Protein AF-A0A1A8C450-F1 (afdb_monomer)

Nearest PDB structures (foldseek):
  3pqj-assembly2_D  TM=3.934E-01  e=5.227E+00  Xylella fastidiosa
  6ecf-assembly1_A  TM=2.487E-01  e=9.078E+00  Streptomyces tsusimaensis

Organism: Nothobranchius kadleci (NCBI:txid1051664)

Solvent-accessible surface area (backbone atoms only — not comparable to full-atom values): 5664 Å² total; per-residue (Å²): 143,89,82,80,75,76,83,76,62,57,94,91,55,83,76,75,84,86,71,52,74,65,56,51,35,51,51,41,63,67,33,87,32,54,37,74,45,44,67,33,60,75,70,72,42,84,73,50,75,73,61,48,72,76,50,54,73,66,29,49,58,55,56,75,46,48,94,32,56,44,76,55,96,85,30,82,42,78,62,71,89,58,96,82,72,126

Secondary structure (DSSP, 8-state):
---SSGGGPPTTPPPPP---HHHHHHHHHHSTTHHHHHHHHHTT-PPPHHHHTT--HHHHHHHTTGGGEEEETTEEEE----TT--

pLDDT: mean 86.17, std 16.71, range [38.62, 97.75]

Sequence (86 aa):
LIQAAQDLVMPGQDSLPVFTLDELQQAQMLDPNISKILPFVIRGRRPSRRERAGLDFGAMTIIKQWDKLKIRNGTLYRVTWHPLSK

Mean predicted aligned error: 8.45 Å

Foldseek 3Di:
DPDDPPPPDDPPDDDDDDDDPVRQLVVLCPDPQSVLCLVCQVVVHQDDPVSCVPHDPSNVVVSVQNVQWHDDPNHIDRHDDDPPDD

Structure (mmCIF, N/CA/C/O backbone):
data_AF-A0A1A8C450-F1
#
_entry.id   AF-A0A1A8C450-F1
#
loop_
_atom_site.group_PDB
_atom_site.id
_atom_site.type_symbol
_atom_site.label_atom_id
_atom_site.label_alt_id
_atom_site.label_comp_id
_atom_site.label_asym_id
_atom_site.label_entity_id
_atom_site.label_seq_id
_atom_site.pdbx_PDB_ins_code
_atom_site.Cartn_x
_atom_site.Cartn_y
_atom_site.Cartn_z
_atom_site.occupancy
_atom_site.B_iso_or_equiv
_atom_site.auth_seq_id
_atom_site.auth_comp_id
_atom_site.auth_asym_id
_atom_site.auth_atom_id
_atom_site.pdbx_PDB_model_num
ATOM 1 N N . LEU A 1 1 ? -27.236 2.863 13.116 1.00 38.62 1 LEU A N 1
ATOM 2 C CA . LEU A 1 1 ? -26.870 2.310 14.441 1.00 38.62 1 LEU A CA 1
ATOM 3 C C . LEU A 1 1 ? -25.390 1.922 14.437 1.00 38.62 1 LEU A C 1
ATOM 5 O O . LEU A 1 1 ? -25.074 0.752 14.290 1.00 38.62 1 LEU A O 1
ATOM 9 N N . ILE A 1 2 ? -24.481 2.897 14.532 1.00 43.41 2 ILE A N 1
ATOM 10 C CA . ILE A 1 2 ? -23.045 2.667 14.779 1.00 43.41 2 ILE A CA 1
ATOM 11 C C . ILE A 1 2 ? -22.585 3.802 15.703 1.00 43.41 2 ILE A C 1
ATOM 13 O O . ILE A 1 2 ? -21.969 4.756 15.260 1.00 43.41 2 ILE A O 1
ATOM 17 N N . GLN A 1 3 ? -22.988 3.759 16.974 1.00 42.88 3 GLN A N 1
ATOM 18 C CA . GLN A 1 3 ? -22.587 4.758 17.977 1.00 42.88 3 GLN A CA 1
ATOM 19 C C . GLN A 1 3 ? -22.410 4.110 19.358 1.00 42.88 3 GLN A C 1
ATOM 21 O O . GLN A 1 3 ? -22.809 4.674 20.362 1.00 42.88 3 GLN A O 1
ATOM 26 N N . ALA A 1 4 ? -21.896 2.878 19.413 1.00 50.03 4 ALA A N 1
ATOM 27 C CA . ALA A 1 4 ? -21.787 2.133 20.674 1.00 50.03 4 ALA A CA 1
ATOM 28 C C . ALA A 1 4 ? -20.339 1.922 21.152 1.00 50.03 4 ALA A C 1
ATOM 30 O O . ALA A 1 4 ? -20.130 1.405 22.241 1.00 50.03 4 ALA A O 1
ATOM 31 N N . ALA A 1 5 ? -19.329 2.298 20.358 1.00 53.34 5 ALA A N 1
ATOM 32 C CA . ALA A 1 5 ? -17.922 2.060 20.704 1.00 53.34 5 ALA A CA 1
ATOM 33 C C . ALA A 1 5 ? -17.179 3.307 21.215 1.00 53.34 5 ALA A C 1
ATOM 35 O O . ALA A 1 5 ? -16.029 3.192 21.625 1.00 53.34 5 ALA A O 1
ATOM 36 N N . GLN A 1 6 ? -17.806 4.489 21.189 1.00 53.16 6 GLN A N 1
ATOM 37 C CA . GLN A 1 6 ? -17.164 5.727 21.648 1.00 53.16 6 GLN A CA 1
ATOM 38 C C . GLN A 1 6 ? -17.150 5.860 23.180 1.00 53.16 6 GLN A C 1
ATOM 40 O O . GLN A 1 6 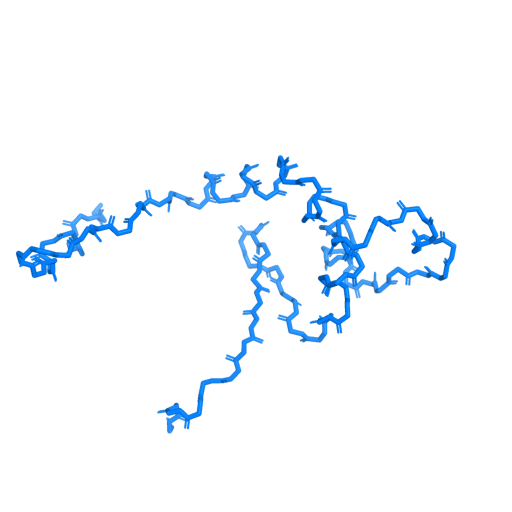? -16.295 6.557 23.714 1.00 53.16 6 GLN A O 1
ATOM 45 N N . ASP A 1 7 ? -18.014 5.127 23.887 1.00 53.56 7 ASP A N 1
ATOM 46 C CA . ASP A 1 7 ? -18.198 5.277 25.338 1.00 53.56 7 ASP A CA 1
ATOM 47 C C . ASP A 1 7 ? -17.278 4.378 26.189 1.00 53.56 7 ASP A C 1
ATOM 49 O O . ASP A 1 7 ? -17.395 4.347 27.411 1.00 53.56 7 ASP A O 1
ATOM 53 N N . LEU A 1 8 ? -16.344 3.643 25.571 1.00 57.94 8 LEU A N 1
ATOM 54 C CA . LEU A 1 8 ? -15.374 2.783 26.273 1.00 57.94 8 LEU A CA 1
ATOM 55 C C . LEU A 1 8 ? -13.974 3.408 26.380 1.00 57.94 8 LEU A C 1
ATOM 57 O O . LEU A 1 8 ? -12.992 2.703 26.611 1.00 57.94 8 LEU A O 1
ATOM 61 N N . VAL A 1 9 ? -13.856 4.721 26.184 1.00 58.50 9 VAL A N 1
ATOM 62 C CA . VAL A 1 9 ? -12.581 5.423 26.348 1.00 58.50 9 VAL A CA 1
ATOM 63 C C . VAL A 1 9 ? -12.371 5.700 27.835 1.00 58.50 9 VAL A C 1
ATOM 65 O O . VAL A 1 9 ? -13.163 6.395 28.470 1.00 58.50 9 VAL A O 1
ATOM 68 N N . MET A 1 10 ? -11.307 5.138 28.413 1.00 62.69 10 MET A N 1
ATOM 69 C CA . MET A 1 10 ? -10.918 5.462 29.784 1.00 62.69 10 MET A CA 1
ATOM 70 C C . MET A 1 10 ? -10.553 6.952 29.887 1.00 62.69 10 MET A C 1
ATOM 72 O O . MET A 1 10 ? -9.882 7.471 28.990 1.00 62.69 10 MET A O 1
ATOM 76 N N . PRO A 1 11 ? -10.946 7.654 30.967 1.00 61.81 11 PRO A N 1
ATOM 77 C CA . PRO A 1 11 ? -10.592 9.059 31.141 1.00 61.81 11 PRO A CA 1
ATOM 78 C C . PRO A 1 11 ? -9.064 9.218 31.115 1.00 61.81 11 PRO A C 1
ATOM 80 O O . PRO A 1 11 ? -8.359 8.601 31.911 1.00 61.81 11 PRO A O 1
ATOM 83 N N . GLY A 1 12 ? -8.560 10.021 30.172 1.00 66.50 12 GLY A N 1
ATOM 84 C CA . GLY A 1 12 ? -7.126 10.251 29.951 1.00 66.50 12 GLY A CA 1
ATOM 85 C C . GLY A 1 12 ? -6.524 9.563 28.719 1.00 66.50 12 GLY A C 1
ATOM 86 O O . GLY A 1 12 ? -5.340 9.755 28.455 1.00 66.50 12 GLY A O 1
ATOM 87 N N . GLN A 1 13 ? -7.302 8.792 27.952 1.00 62.91 13 GLN A N 1
ATOM 88 C CA . GLN A 1 13 ? -6.896 8.337 26.620 1.00 62.91 13 GLN A CA 1
ATOM 89 C C . GLN A 1 13 ? -7.539 9.212 25.545 1.00 62.91 13 GLN A C 1
ATOM 91 O O . GLN A 1 13 ? -8.761 9.305 25.468 1.00 62.91 13 GLN A O 1
ATOM 96 N N . ASP A 1 14 ? -6.721 9.821 24.688 1.00 67.44 14 ASP A N 1
ATOM 97 C CA . ASP A 1 14 ? -7.224 10.452 23.471 1.00 67.44 14 ASP A CA 1
ATOM 98 C C . ASP A 1 14 ? -7.860 9.369 22.591 1.00 67.44 14 ASP A C 1
ATOM 100 O O . ASP A 1 14 ? -7.226 8.364 22.248 1.00 67.44 14 ASP A O 1
ATOM 104 N N . SER A 1 15 ? -9.131 9.547 22.234 1.00 69.06 15 SER A N 1
ATOM 105 C CA . SER A 1 15 ? -9.790 8.654 21.288 1.00 69.06 15 SER A CA 1
ATOM 106 C C . SER A 1 15 ? -9.095 8.773 19.934 1.00 69.06 15 SER A C 1
ATOM 108 O O . SER A 1 15 ? -8.931 9.883 19.422 1.00 69.06 15 SER A O 1
ATOM 110 N N . LEU A 1 16 ? -8.729 7.645 19.322 1.00 70.56 16 LEU A N 1
ATOM 111 C CA . LEU A 1 16 ? -8.292 7.662 17.929 1.00 70.56 16 LEU A CA 1
ATOM 112 C C . LEU A 1 16 ? -9.408 8.263 17.058 1.00 70.56 16 LEU A C 1
ATOM 114 O O . LEU A 1 16 ? -10.584 7.969 17.299 1.00 70.56 16 LEU A O 1
ATOM 118 N N . PRO A 1 17 ? -9.068 9.077 16.045 1.00 73.19 17 PRO A N 1
ATOM 119 C CA . PRO A 1 17 ? -10.064 9.598 15.124 1.00 73.19 17 PRO A CA 1
ATOM 120 C C . PRO A 1 17 ? -10.831 8.439 14.481 1.00 73.19 17 PRO A C 1
ATOM 122 O O . PRO A 1 17 ? -10.245 7.489 13.953 1.00 73.19 17 PRO A O 1
ATOM 125 N N . VAL A 1 18 ? -12.160 8.513 14.556 1.00 81.62 18 VAL A N 1
ATOM 126 C CA . VAL A 1 18 ? -13.048 7.555 13.902 1.00 81.62 18 VAL A CA 1
ATOM 127 C C . VAL A 1 18 ? -13.169 7.974 12.446 1.00 81.62 18 VAL A C 1
ATOM 129 O O . VAL A 1 18 ? -13.853 8.944 12.141 1.00 81.62 18 VAL A O 1
ATOM 132 N N . PHE A 1 19 ? -12.496 7.246 11.561 1.00 84.75 19 PHE A N 1
ATOM 133 C CA . PHE A 1 19 ? -12.647 7.430 10.123 1.00 84.75 19 PHE A CA 1
ATOM 134 C C . PHE A 1 19 ? -13.744 6.520 9.580 1.00 84.75 19 PHE A C 1
ATOM 136 O O . PHE A 1 19 ? -13.791 5.320 9.870 1.00 84.75 19 PHE A O 1
ATOM 143 N N . THR A 1 20 ? -14.598 7.084 8.739 1.00 91.19 20 THR A N 1
ATOM 144 C CA . THR A 1 20 ? -15.468 6.319 7.852 1.00 91.19 20 THR A CA 1
ATOM 145 C C . THR A 1 20 ? -14.638 5.557 6.817 1.00 91.19 20 THR A C 1
ATOM 147 O O . THR A 1 20 ? -13.474 5.868 6.542 1.00 91.19 20 THR A O 1
ATOM 150 N N . LEU A 1 21 ? -15.241 4.531 6.213 1.00 91.38 21 LEU A N 1
ATOM 151 C CA . LEU A 1 21 ? -14.578 3.767 5.158 1.00 91.38 21 LEU A CA 1
ATOM 152 C C . LEU A 1 21 ? -14.196 4.663 3.965 1.00 91.38 2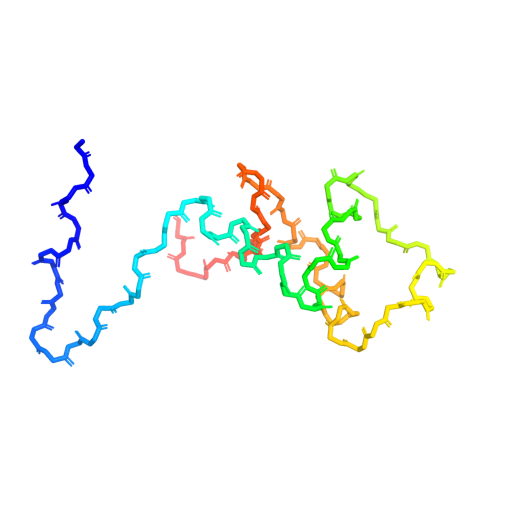1 LEU A C 1
ATOM 154 O O . LEU A 1 21 ? -13.115 4.491 3.404 1.00 91.38 21 LEU A O 1
ATOM 158 N N . ASP A 1 22 ? -15.051 5.619 3.603 1.00 94.19 22 ASP A N 1
ATOM 159 C CA . ASP A 1 22 ? -14.803 6.533 2.487 1.00 94.19 22 ASP A CA 1
ATOM 160 C C . ASP A 1 22 ? -13.661 7.504 2.795 1.00 94.19 22 ASP A C 1
ATOM 162 O O . ASP A 1 22 ? -12.797 7.710 1.946 1.00 94.19 22 ASP A O 1
ATOM 166 N N . GLU A 1 23 ? -13.576 8.028 4.022 1.00 95.25 23 GLU A N 1
ATOM 167 C CA . GLU A 1 23 ? -12.446 8.865 4.446 1.00 95.25 23 GLU A CA 1
ATOM 168 C C . GLU A 1 23 ? -11.118 8.104 4.383 1.00 95.25 23 GLU A C 1
ATOM 170 O O . GLU A 1 23 ? -10.122 8.652 3.913 1.00 95.25 23 GLU A O 1
ATOM 175 N N . LEU A 1 24 ? -11.096 6.827 4.785 1.00 94.75 24 LEU A N 1
ATOM 176 C CA . LEU A 1 24 ? -9.896 5.991 4.661 1.00 94.75 24 LEU A CA 1
ATOM 177 C C . LEU A 1 24 ? -9.496 5.773 3.201 1.00 94.75 24 LEU A C 1
ATOM 179 O O . LEU A 1 24 ? -8.310 5.849 2.874 1.00 94.75 24 LEU A O 1
ATOM 183 N N . GLN A 1 25 ? -10.464 5.509 2.321 1.00 96.06 25 GLN A N 1
ATOM 184 C CA . GLN A 1 25 ? -10.196 5.358 0.892 1.00 96.06 25 GLN A CA 1
ATOM 185 C C . GLN A 1 25 ? -9.641 6.655 0.299 1.00 96.06 25 GLN A C 1
ATOM 187 O O . GLN A 1 25 ? -8.590 6.629 -0.343 1.00 96.06 25 GLN A O 1
ATOM 192 N N . GLN A 1 26 ? -10.290 7.792 0.563 1.00 96.94 26 GLN A N 1
ATOM 193 C CA . GLN A 1 26 ? -9.843 9.098 0.079 1.00 96.94 26 GLN A CA 1
ATOM 194 C C . GLN A 1 26 ? -8.449 9.448 0.603 1.00 96.94 26 GLN A C 1
ATOM 196 O O . GLN A 1 26 ? -7.584 9.848 -0.173 1.00 96.94 26 GLN A O 1
ATOM 201 N N . ALA A 1 27 ? -8.178 9.211 1.888 1.00 96.38 27 ALA A N 1
ATOM 202 C CA . ALA A 1 27 ? -6.856 9.434 2.461 1.00 96.38 27 ALA A CA 1
ATOM 203 C C . ALA A 1 27 ? -5.774 8.596 1.756 1.00 96.38 27 ALA A C 1
ATOM 205 O O . ALA A 1 27 ? -4.699 9.107 1.451 1.00 96.38 27 ALA A O 1
ATOM 206 N N . GLN A 1 28 ? -6.057 7.331 1.426 1.00 97.31 28 GLN A N 1
ATOM 207 C CA . GLN A 1 28 ? -5.113 6.482 0.689 1.00 97.31 28 GLN A CA 1
ATOM 208 C C . GLN A 1 28 ? -4.933 6.894 -0.776 1.00 97.31 28 GLN A C 1
ATOM 210 O O . GLN A 1 28 ? -3.840 6.733 -1.321 1.00 97.31 28 GLN A O 1
ATOM 215 N N . MET A 1 29 ? -5.979 7.421 -1.414 1.00 96.81 29 MET A N 1
ATOM 216 C CA . MET A 1 29 ? -5.897 7.975 -2.767 1.00 96.81 29 MET A CA 1
ATOM 217 C C . MET A 1 29 ? -5.066 9.262 -2.817 1.00 96.81 29 MET A C 1
ATOM 219 O O . MET A 1 29 ? -4.400 9.507 -3.820 1.00 96.81 29 MET A O 1
ATOM 223 N N . LEU A 1 30 ? -5.086 10.060 -1.747 1.00 97.44 30 LEU A N 1
ATOM 224 C CA . LEU A 1 30 ? -4.325 11.306 -1.634 1.00 97.44 30 LEU A CA 1
ATOM 225 C C . LEU A 1 30 ? -2.895 11.098 -1.111 1.00 97.44 30 LEU A C 1
ATOM 227 O O . LEU A 1 30 ? -2.032 11.945 -1.342 1.00 97.44 30 LEU A O 1
ATOM 231 N N . ASP A 1 31 ? -2.614 9.984 -0.431 1.00 97.56 31 ASP A N 1
ATOM 232 C CA . ASP A 1 31 ? -1.278 9.693 0.089 1.00 97.56 31 ASP A CA 1
ATOM 233 C C . ASP A 1 31 ? -0.252 9.521 -1.053 1.00 97.56 31 ASP A C 1
ATOM 235 O O . ASP A 1 31 ? -0.478 8.739 -1.985 1.00 97.56 31 ASP A O 1
ATOM 239 N N . PRO A 1 32 ? 0.917 10.186 -0.993 1.00 96.69 32 PRO A N 1
ATOM 240 C CA . PRO A 1 32 ? 1.884 10.214 -2.093 1.00 96.69 32 PRO A CA 1
ATOM 241 C C . PRO A 1 32 ? 2.583 8.873 -2.366 1.00 96.69 32 PRO A C 1
ATOM 243 O O . PRO A 1 32 ? 3.197 8.711 -3.421 1.00 96.69 32 PRO A O 1
ATOM 246 N N . ASN A 1 33 ? 2.523 7.910 -1.444 1.00 96.94 33 ASN A N 1
ATOM 247 C CA . ASN A 1 33 ? 3.163 6.603 -1.572 1.00 96.94 33 ASN A CA 1
ATOM 248 C C . ASN A 1 33 ? 2.145 5.477 -1.790 1.00 96.94 33 ASN A C 1
ATOM 250 O O . ASN A 1 33 ? 2.371 4.606 -2.633 1.00 96.94 33 ASN A O 1
ATOM 254 N N . ILE A 1 34 ? 1.038 5.477 -1.044 1.00 97.62 34 ILE A N 1
ATOM 255 C CA . ILE A 1 34 ? -0.013 4.457 -1.116 1.00 97.62 34 ILE A CA 1
ATOM 256 C C . ILE A 1 34 ? -0.749 4.563 -2.453 1.00 97.62 34 ILE A C 1
ATOM 258 O O . ILE A 1 34 ? -0.909 3.548 -3.136 1.00 97.62 34 ILE A O 1
ATOM 262 N N . SER A 1 35 ? -1.109 5.773 -2.889 1.00 97.31 35 SER A N 1
ATOM 263 C CA . SER A 1 35 ? -1.808 5.986 -4.165 1.00 97.31 35 SER A CA 1
ATOM 26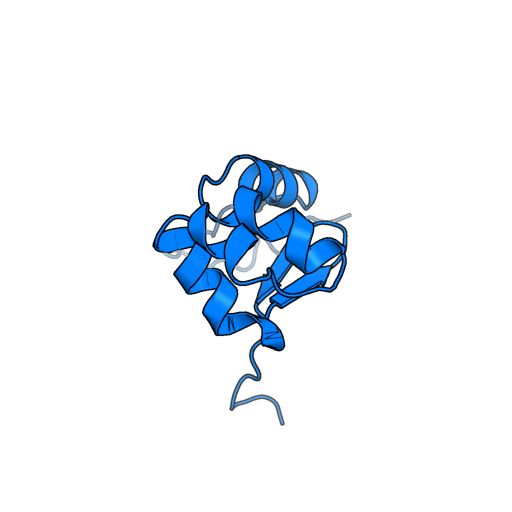4 C C . SER A 1 35 ? -1.056 5.389 -5.358 1.00 97.31 35 SER A C 1
ATOM 266 O O . SER A 1 35 ? -1.654 4.747 -6.221 1.00 97.31 35 SER A O 1
ATOM 268 N N . LYS A 1 36 ? 0.279 5.494 -5.362 1.00 97.00 36 LYS A N 1
ATOM 269 C CA . LYS A 1 36 ? 1.153 4.945 -6.411 1.00 97.00 36 LYS A CA 1
ATOM 270 C C . LYS A 1 36 ? 1.138 3.421 -6.467 1.00 97.00 36 LYS A C 1
ATOM 272 O O . LYS A 1 36 ? 1.398 2.850 -7.526 1.00 97.00 36 LYS A O 1
ATOM 277 N N . ILE A 1 37 ? 0.868 2.749 -5.344 1.00 97.25 37 ILE A N 1
ATOM 278 C CA . ILE A 1 37 ? 0.904 1.284 -5.272 1.00 97.25 37 ILE A CA 1
ATOM 279 C C . ILE A 1 37 ? -0.474 0.631 -5.386 1.00 97.25 37 ILE A C 1
ATOM 281 O O . ILE A 1 37 ? -0.547 -0.534 -5.788 1.00 97.25 37 ILE A O 1
ATOM 285 N N . LEU A 1 38 ? -1.555 1.374 -5.115 1.00 97.25 38 LEU A N 1
ATOM 286 C CA . LEU A 1 38 ? -2.936 0.891 -5.221 1.00 97.25 38 LEU A CA 1
ATOM 287 C C . LEU A 1 38 ? -3.232 0.187 -6.558 1.00 97.25 38 LEU A C 1
ATOM 289 O O . LEU A 1 38 ? -3.718 -0.947 -6.506 1.00 97.25 38 LEU A O 1
ATOM 293 N N . PRO A 1 39 ? -2.876 0.734 -7.743 1.00 96.75 39 PRO A N 1
ATOM 294 C CA . PRO A 1 39 ? -3.173 0.078 -9.017 1.00 96.75 39 PRO A CA 1
ATOM 295 C C . PRO A 1 39 ? -2.556 -1.317 -9.139 1.00 96.75 39 PRO A C 1
ATOM 297 O O . PRO A 1 39 ? -3.144 -2.201 -9.760 1.00 96.75 39 PRO A O 1
ATOM 300 N N . PHE A 1 40 ? -1.382 -1.545 -8.536 1.00 97.50 40 PHE A N 1
ATOM 301 C CA . PHE A 1 40 ? -0.724 -2.851 -8.548 1.00 97.50 40 PHE A CA 1
ATOM 302 C C . PHE A 1 40 ? -1.443 -3.850 -7.645 1.00 97.50 40 PHE A C 1
ATOM 304 O O . PHE A 1 40 ? -1.668 -4.990 -8.056 1.00 97.50 40 PHE A O 1
ATOM 311 N N . VAL A 1 41 ? -1.810 -3.435 -6.431 1.00 97.06 41 VAL A N 1
ATOM 312 C CA . VAL A 1 41 ? -2.474 -4.322 -5.465 1.00 97.06 41 VAL A CA 1
ATOM 313 C C . VAL A 1 41 ? -3.892 -4.657 -5.927 1.00 97.06 41 VAL A C 1
ATOM 315 O O . VAL A 1 41 ? -4.267 -5.826 -5.888 1.00 97.06 41 VAL A O 1
ATOM 318 N N . ILE A 1 42 ? -4.641 -3.675 -6.444 1.00 96.44 42 ILE A N 1
ATOM 319 C CA . ILE A 1 42 ? -6.000 -3.865 -6.980 1.00 96.44 42 ILE A CA 1
ATOM 320 C C . ILE A 1 42 ? -5.999 -4.881 -8.129 1.00 96.44 42 ILE A C 1
ATOM 322 O O . ILE A 1 42 ? -6.806 -5.804 -8.131 1.00 96.44 42 ILE A O 1
ATOM 326 N N . ARG A 1 43 ? -5.051 -4.779 -9.072 1.00 95.88 43 ARG A N 1
ATOM 327 C CA . ARG A 1 43 ? -4.924 -5.745 -10.182 1.00 95.88 43 ARG A CA 1
ATOM 328 C C . ARG A 1 43 ? -4.297 -7.089 -9.771 1.00 95.88 43 ARG A C 1
ATOM 330 O O . ARG A 1 43 ? -4.086 -7.945 -10.625 1.00 95.88 43 ARG A O 1
ATOM 337 N N . GLY A 1 44 ? -3.890 -7.248 -8.507 1.00 95.81 44 GLY A N 1
ATOM 338 C CA . GLY A 1 44 ? -3.265 -8.467 -7.985 1.00 95.81 44 GLY A CA 1
ATOM 339 C C . GLY A 1 44 ? -1.890 -8.809 -8.576 1.00 95.81 44 GLY A C 1
ATOM 340 O O . GLY A 1 44 ? -1.428 -9.940 -8.436 1.00 95.81 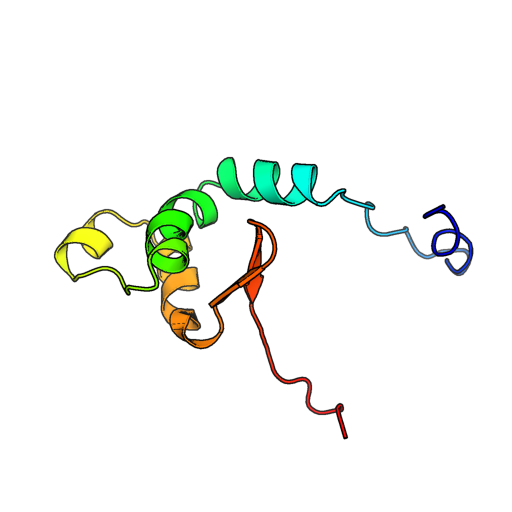44 GLY A O 1
ATOM 341 N N . ARG A 1 45 ? -1.200 -7.860 -9.226 1.00 96.69 45 ARG A N 1
ATOM 342 C CA . ARG A 1 45 ? 0.068 -8.113 -9.937 1.00 96.69 45 ARG A CA 1
ATOM 343 C C . ARG A 1 45 ? 1.165 -7.172 -9.470 1.00 96.69 45 ARG A C 1
ATOM 345 O O . ARG A 1 45 ? 1.087 -5.965 -9.724 1.00 96.69 45 ARG A O 1
ATOM 352 N N . ARG A 1 46 ? 2.229 -7.752 -8.893 1.00 96.88 46 ARG A N 1
ATOM 353 C CA . ARG A 1 46 ? 3.462 -7.039 -8.515 1.00 96.88 46 ARG A CA 1
ATOM 354 C C . ARG A 1 46 ? 3.955 -6.184 -9.689 1.00 96.88 46 ARG A C 1
ATOM 356 O O . ARG A 1 46 ? 3.915 -6.652 -10.830 1.00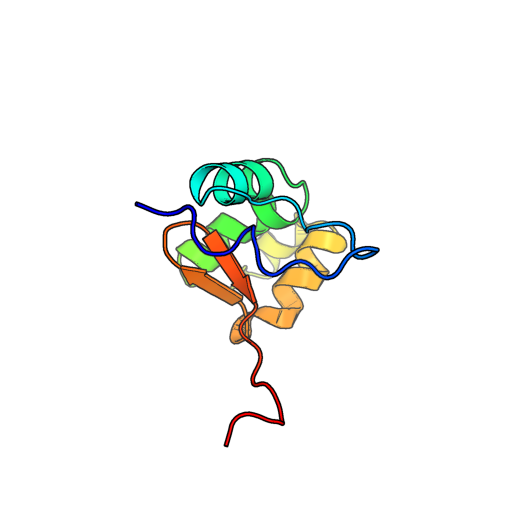 96.88 46 ARG A O 1
ATOM 363 N N . PRO A 1 47 ? 4.459 -4.965 -9.448 1.00 97.38 47 PRO A N 1
ATOM 364 C CA . PRO A 1 47 ? 5.061 -4.192 -10.519 1.00 97.38 47 PRO A CA 1
ATOM 365 C C . PRO A 1 47 ? 6.315 -4.885 -11.046 1.00 97.38 47 PRO A C 1
ATOM 367 O O . PRO A 1 47 ? 7.117 -5.460 -10.295 1.00 97.38 47 PRO A O 1
ATOM 370 N N . SER A 1 48 ? 6.478 -4.798 -12.358 1.00 97.06 48 SER A N 1
ATOM 371 C CA . SER A 1 48 ? 7.678 -5.162 -13.099 1.00 97.06 48 SER A CA 1
ATOM 372 C C . SER A 1 48 ? 8.856 -4.256 -12.735 1.00 97.06 48 SER A C 1
ATOM 374 O O . SER A 1 48 ? 8.691 -3.200 -12.125 1.00 97.06 48 SER A O 1
ATOM 376 N N . ARG A 1 49 ? 10.070 -4.642 -13.144 1.00 96.25 49 ARG A N 1
ATOM 377 C CA . ARG A 1 49 ? 11.277 -3.828 -12.932 1.00 96.25 49 ARG A CA 1
ATOM 378 C C . ARG A 1 49 ? 11.140 -2.417 -13.520 1.00 96.25 49 ARG A C 1
ATOM 380 O O . ARG A 1 49 ? 11.557 -1.463 -12.876 1.00 96.25 49 ARG A O 1
ATOM 387 N N . ARG A 1 50 ? 10.532 -2.291 -14.706 1.00 96.94 50 ARG A N 1
ATOM 388 C CA . ARG A 1 50 ? 10.307 -0.997 -15.367 1.00 96.94 50 ARG A CA 1
ATOM 389 C C . ARG A 1 50 ? 9.293 -0.140 -14.611 1.00 96.94 50 ARG A C 1
ATOM 391 O O . ARG A 1 50 ? 9.561 1.030 -14.389 1.00 96.94 50 ARG A O 1
ATOM 398 N N . GLU A 1 51 ? 8.177 -0.723 -14.169 1.00 97.00 51 GLU A N 1
ATOM 399 C CA . GLU A 1 51 ? 7.180 -0.011 -13.348 1.00 97.00 51 GLU A CA 1
ATOM 400 C C . GLU A 1 51 ? 7.790 0.460 -12.014 1.00 97.00 51 GLU A C 1
ATOM 402 O O . GLU A 1 51 ? 7.542 1.583 -11.592 1.00 97.00 51 GLU A O 1
ATOM 407 N N . ARG A 1 52 ? 8.649 -0.354 -11.379 1.00 96.56 52 ARG A N 1
ATOM 408 C CA . ARG A 1 52 ? 9.334 0.015 -10.124 1.00 96.56 52 ARG A CA 1
ATOM 409 C C . ARG A 1 52 ? 10.310 1.178 -10.269 1.00 96.56 52 ARG A C 1
ATOM 411 O O . ARG A 1 52 ? 10.522 1.882 -9.293 1.00 96.56 52 ARG A O 1
ATOM 418 N N . ALA A 1 53 ? 10.906 1.377 -11.444 1.00 95.25 53 ALA A N 1
ATOM 419 C CA . ALA A 1 53 ? 11.842 2.480 -11.667 1.00 95.25 53 ALA A CA 1
ATOM 420 C C . ALA A 1 53 ? 11.175 3.862 -11.531 1.00 95.25 53 ALA A C 1
ATOM 422 O O . ALA A 1 53 ? 11.868 4.838 -11.277 1.00 95.25 53 ALA A O 1
ATOM 423 N N . GLY A 1 54 ? 9.845 3.936 -11.676 1.00 93.06 54 GLY A N 1
ATOM 424 C CA . GLY A 1 54 ? 9.062 5.157 -11.466 1.00 93.06 54 GLY A CA 1
ATOM 425 C C . GLY A 1 54 ? 8.474 5.304 -10.059 1.00 93.06 54 GLY A C 1
ATOM 426 O O . GLY A 1 54 ? 7.635 6.176 -9.854 1.00 93.06 54 GLY A O 1
ATOM 427 N N . LEU A 1 55 ? 8.840 4.435 -9.110 1.00 95.56 55 LEU A N 1
ATOM 428 C CA . LEU A 1 55 ? 8.338 4.485 -7.737 1.00 95.56 55 LEU A CA 1
ATOM 429 C C . LEU A 1 55 ? 9.389 5.052 -6.789 1.00 95.56 55 LEU A C 1
ATOM 431 O O . LEU A 1 55 ? 10.534 4.601 -6.766 1.00 95.56 55 LEU A O 1
ATOM 435 N N . ASP A 1 56 ? 8.956 5.974 -5.937 1.00 94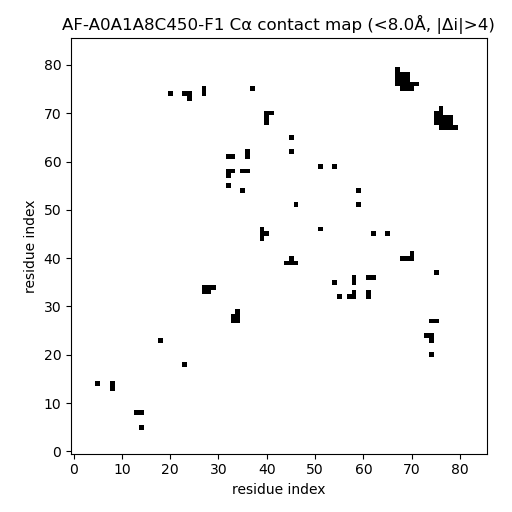.69 56 ASP A N 1
ATOM 436 C CA . ASP A 1 56 ? 9.808 6.552 -4.904 1.00 94.69 56 ASP A CA 1
ATOM 437 C C . ASP A 1 56 ? 10.105 5.536 -3.792 1.00 94.69 56 ASP A C 1
ATOM 439 O O . ASP A 1 56 ? 9.449 4.497 -3.647 1.00 94.69 56 ASP A O 1
ATOM 443 N N . PHE A 1 57 ? 11.077 5.867 -2.941 1.00 96.50 57 PHE A N 1
ATOM 444 C CA . PHE A 1 57 ? 11.517 5.002 -1.846 1.00 96.50 57 PHE A CA 1
ATOM 445 C C . PHE A 1 57 ? 10.382 4.597 -0.886 1.00 96.50 57 PHE A C 1
ATOM 447 O O . PHE A 1 57 ? 10.324 3.442 -0.448 1.00 96.50 57 PHE A O 1
ATOM 454 N N . GLY A 1 58 ? 9.455 5.514 -0.585 1.00 97.44 58 GLY A N 1
ATOM 455 C CA . GLY A 1 58 ? 8.304 5.246 0.283 1.00 97.44 58 GLY A CA 1
ATOM 456 C C . GLY A 1 58 ? 7.364 4.198 -0.317 1.00 97.44 58 GLY A C 1
ATOM 457 O O . GLY A 1 58 ? 7.119 3.157 0.296 1.00 97.44 58 GLY A O 1
ATOM 458 N N . ALA A 1 59 ? 6.933 4.403 -1.563 1.00 97.31 59 ALA A N 1
ATOM 459 C CA . ALA A 1 59 ? 6.152 3.425 -2.320 1.00 97.31 59 ALA A CA 1
ATOM 460 C C . ALA A 1 59 ? 6.876 2.069 -2.415 1.00 97.31 59 ALA A C 1
ATOM 462 O O . ALA A 1 59 ? 6.289 1.020 -2.137 1.00 97.31 59 ALA A O 1
ATOM 463 N N . MET A 1 60 ? 8.180 2.071 -2.713 1.00 97.75 60 MET A N 1
ATOM 464 C CA . MET A 1 60 ? 8.975 0.843 -2.771 1.00 97.75 60 MET A CA 1
ATOM 465 C C . MET A 1 60 ? 9.039 0.100 -1.433 1.00 97.75 60 MET A C 1
ATOM 467 O O . MET A 1 60 ? 9.032 -1.134 -1.417 1.00 97.75 60 MET A O 1
ATOM 471 N N . THR A 1 61 ? 9.062 0.817 -0.311 1.00 97.62 61 THR A N 1
ATOM 472 C CA . THR A 1 61 ? 9.034 0.219 1.031 1.00 97.62 61 THR A CA 1
ATOM 473 C C . THR A 1 61 ? 7.726 -0.526 1.286 1.00 97.62 61 THR A C 1
ATOM 475 O O . THR A 1 61 ? 7.750 -1.629 1.838 1.00 97.62 61 THR A O 1
ATOM 478 N N . ILE A 1 62 ? 6.600 0.010 0.811 1.00 97.50 62 ILE A N 1
ATOM 479 C CA . ILE A 1 62 ? 5.295 -0.659 0.889 1.00 97.50 62 ILE A CA 1
ATOM 480 C C . ILE A 1 62 ? 5.295 -1.923 0.018 1.00 97.50 62 ILE A C 1
ATOM 482 O O . ILE A 1 62 ? 4.926 -3.001 0.486 1.00 97.50 62 ILE A O 1
ATOM 486 N N . ILE A 1 63 ? 5.792 -1.836 -1.222 1.00 96.75 63 ILE A N 1
ATOM 487 C CA . ILE A 1 63 ? 5.831 -2.973 -2.162 1.00 96.75 63 ILE A CA 1
ATOM 488 C C . ILE A 1 63 ? 6.651 -4.154 -1.640 1.00 96.75 63 ILE A C 1
ATOM 490 O O . ILE A 1 63 ? 6.302 -5.304 -1.911 1.00 96.75 63 ILE A O 1
ATOM 494 N N . LYS A 1 64 ? 7.709 -3.915 -0.857 1.00 96.06 64 LYS A N 1
ATOM 495 C CA . LYS A 1 64 ? 8.483 -4.999 -0.223 1.00 96.06 64 LYS A CA 1
ATOM 496 C C . LYS A 1 64 ? 7.623 -5.899 0.673 1.00 96.06 64 LYS A C 1
ATOM 498 O O . LYS A 1 64 ? 7.978 -7.053 0.882 1.00 96.06 64 LYS A O 1
ATOM 503 N N . GLN A 1 65 ? 6.487 -5.406 1.167 1.00 96.12 65 GLN A N 1
ATOM 504 C CA . GLN A 1 65 ? 5.559 -6.149 2.024 1.00 96.12 65 GLN A CA 1
ATOM 505 C C . GLN A 1 65 ? 4.405 -6.792 1.242 1.00 96.12 65 GLN A C 1
ATOM 507 O O . GLN A 1 65 ? 3.400 -7.154 1.844 1.00 96.12 65 GLN A O 1
ATOM 512 N N . TRP A 1 66 ? 4.535 -6.939 -0.081 1.00 96.88 66 TRP A N 1
ATOM 513 C CA . TRP A 1 66 ? 3.476 -7.371 -0.998 1.00 96.88 66 TRP A CA 1
ATOM 514 C C . TRP A 1 66 ? 2.581 -8.510 -0.497 1.00 96.88 66 TRP A C 1
ATOM 516 O O . TRP A 1 66 ? 1.364 -8.401 -0.586 1.00 96.88 66 TRP A O 1
ATOM 526 N N . ASP A 1 67 ? 3.152 -9.586 0.049 1.00 95.62 67 ASP A N 1
ATOM 527 C CA . ASP A 1 67 ? 2.369 -10.761 0.463 1.00 95.62 67 ASP A CA 1
ATOM 528 C C . ASP A 1 67 ? 1.395 -10.453 1.617 1.00 95.62 67 ASP A C 1
ATOM 530 O O . ASP A 1 67 ? 0.403 -11.156 1.811 1.00 95.62 67 ASP A O 1
ATOM 534 N N . LYS A 1 68 ? 1.642 -9.354 2.341 1.00 96.25 68 LYS A N 1
ATOM 535 C CA . LYS A 1 68 ? 0.800 -8.830 3.421 1.00 96.25 68 LYS A CA 1
ATOM 536 C C . LYS A 1 68 ? -0.238 -7.819 2.928 1.00 96.25 68 LYS A C 1
ATOM 538 O O . LYS A 1 68 ? -1.131 -7.467 3.690 1.00 96.25 68 LYS A O 1
ATOM 543 N N . LEU A 1 69 ? -0.138 -7.324 1.696 1.00 97.00 69 LEU A N 1
ATOM 544 C CA . LEU A 1 69 ? -1.029 -6.292 1.166 1.00 97.00 69 LEU A CA 1
ATOM 545 C C . LEU A 1 69 ? -2.318 -6.915 0.626 1.00 97.00 69 LEU A C 1
ATOM 547 O O . LEU A 1 69 ? -2.277 -7.832 -0.196 1.00 97.00 69 LEU A O 1
ATOM 551 N N . LYS A 1 70 ? -3.470 -6.417 1.083 1.00 95.94 70 LYS A N 1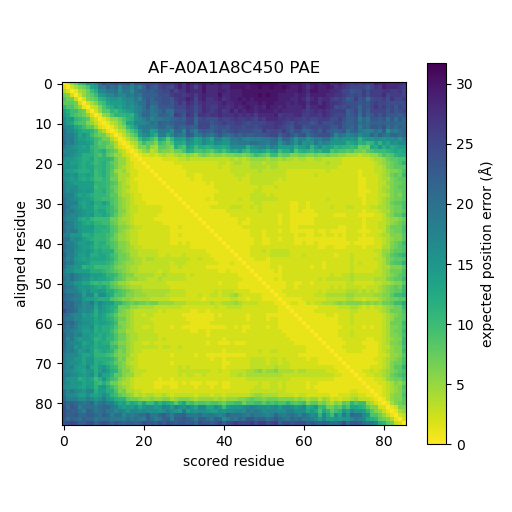
ATOM 552 C CA . LYS A 1 70 ? -4.800 -6.872 0.655 1.00 95.94 70 LYS A CA 1
ATOM 553 C C . LYS A 1 70 ? -5.742 -5.685 0.505 1.00 95.94 70 LYS A C 1
ATOM 555 O O . LYS A 1 70 ? -5.811 -4.852 1.400 1.00 95.94 70 LYS A O 1
ATOM 560 N N . ILE A 1 71 ? -6.501 -5.646 -0.586 1.00 96.38 71 ILE A N 1
ATOM 561 C CA . ILE A 1 71 ? -7.639 -4.731 -0.709 1.00 96.38 71 ILE A CA 1
ATOM 562 C C . ILE A 1 71 ? -8.846 -5.365 -0.018 1.00 96.38 71 ILE A C 1
ATOM 564 O O . ILE A 1 71 ? -9.141 -6.540 -0.242 1.00 96.38 71 ILE A O 1
ATOM 568 N N . ARG A 1 72 ? -9.540 -4.594 0.819 1.00 94.69 72 ARG A N 1
ATOM 569 C CA . ARG A 1 72 ? -10.843 -4.949 1.391 1.00 94.69 72 ARG A CA 1
ATOM 570 C C . ARG A 1 72 ? -11.741 -3.724 1.320 1.00 94.69 72 ARG A C 1
ATOM 572 O O . ARG A 1 72 ? -11.353 -2.672 1.811 1.00 94.69 72 ARG A O 1
ATOM 579 N N . ASN A 1 73 ? -12.912 -3.864 0.702 1.00 92.19 73 ASN A N 1
ATOM 580 C CA . ASN A 1 73 ? -13.878 -2.774 0.518 1.00 92.19 73 ASN A CA 1
ATOM 581 C C . ASN A 1 73 ? -13.232 -1.488 -0.041 1.00 92.19 73 ASN A C 1
ATOM 583 O O . ASN A 1 73 ? -13.421 -0.413 0.509 1.00 92.19 73 ASN A O 1
ATOM 587 N N . GLY A 1 74 ? -12.392 -1.613 -1.076 1.00 90.94 74 GLY A N 1
ATOM 588 C CA . G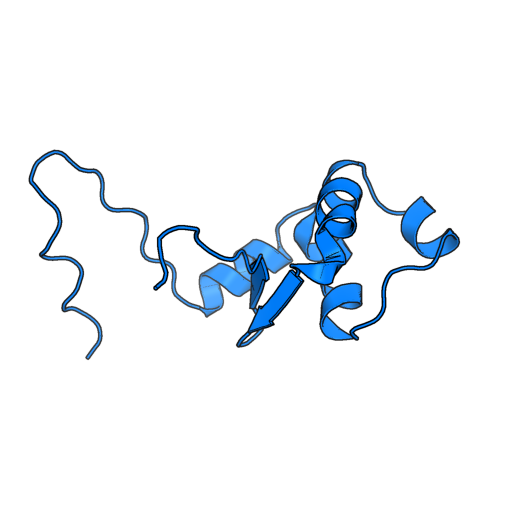LY A 1 74 ? -11.696 -0.474 -1.695 1.00 90.94 74 GLY A CA 1
ATOM 589 C C . GLY A 1 74 ? -10.455 0.035 -0.947 1.00 90.94 74 GLY A C 1
ATOM 590 O O . GLY A 1 74 ? -9.622 0.700 -1.554 1.00 90.94 74 GLY A O 1
ATOM 591 N N . THR A 1 75 ? -10.256 -0.347 0.316 1.00 95.62 75 THR A N 1
ATOM 592 C CA . THR A 1 75 ? -9.142 0.127 1.153 1.00 95.62 75 THR A CA 1
ATOM 593 C C . THR A 1 75 ? -8.002 -0.886 1.204 1.00 95.62 75 THR A C 1
ATOM 595 O O . THR A 1 75 ? -8.213 -2.095 1.344 1.00 95.62 75 THR A O 1
ATOM 598 N N . LEU A 1 76 ? -6.763 -0.404 1.129 1.00 97.06 76 LEU A N 1
ATOM 599 C CA . LEU A 1 76 ? -5.568 -1.206 1.343 1.00 97.06 76 LEU A CA 1
ATOM 600 C C . LEU A 1 76 ? -5.350 -1.482 2.830 1.00 97.06 76 LEU A C 1
ATOM 602 O O . LEU A 1 76 ? -5.192 -0.569 3.637 1.00 97.06 76 LEU A O 1
ATOM 606 N N . TYR A 1 77 ? -5.220 -2.760 3.159 1.00 96.19 77 TYR A N 1
ATOM 607 C CA . TYR A 1 77 ? -4.803 -3.240 4.465 1.00 96.19 77 TYR A CA 1
ATOM 608 C C . TYR A 1 77 ? -3.477 -3.979 4.364 1.00 96.19 77 TYR A C 1
ATOM 610 O O . TYR A 1 77 ? -3.203 -4.701 3.400 1.00 96.19 77 TYR A O 1
ATOM 618 N N . ARG A 1 78 ? -2.683 -3.863 5.428 1.00 95.44 78 ARG A N 1
ATOM 619 C CA . ARG A 1 78 ? -1.577 -4.773 5.697 1.00 95.44 78 ARG A CA 1
ATOM 620 C C . ARG A 1 78 ? -2.041 -5.836 6.687 1.00 95.44 78 ARG A C 1
A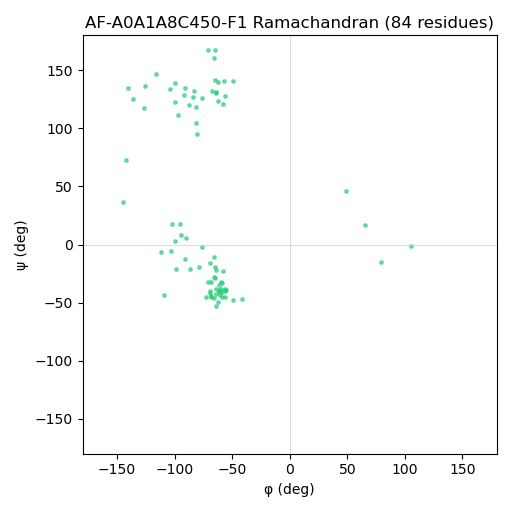TOM 622 O O . ARG A 1 78 ? -2.252 -5.540 7.857 1.00 95.44 78 ARG A O 1
ATOM 629 N N . VAL A 1 79 ? -2.159 -7.073 6.229 1.00 93.06 79 VAL A N 1
ATOM 630 C CA . VAL A 1 79 ? -2.533 -8.216 7.060 1.00 93.06 79 VAL A CA 1
ATOM 631 C C . VAL A 1 79 ? -1.278 -8.817 7.683 1.00 93.06 79 VAL A C 1
ATOM 633 O O . VAL A 1 79 ? -0.361 -9.256 6.989 1.00 93.06 79 VAL A O 1
ATOM 636 N N . THR A 1 80 ? -1.237 -8.839 9.009 1.00 88.56 80 THR A N 1
ATOM 637 C CA . THR A 1 80 ? -0.185 -9.490 9.793 1.00 88.56 80 THR A CA 1
ATOM 638 C C . THR A 1 80 ? -0.826 -10.459 10.766 1.00 88.56 80 THR A C 1
ATOM 640 O O . THR A 1 80 ? -1.818 -10.112 11.403 1.00 88.56 80 THR A O 1
ATOM 643 N N . TRP A 1 81 ? -0.264 -11.661 10.889 1.00 82.62 81 TRP A N 1
ATOM 644 C CA . TRP A 1 81 ? -0.664 -12.571 11.956 1.00 82.62 81 TRP A CA 1
ATOM 645 C C . TRP A 1 81 ? -0.227 -11.988 13.300 1.00 82.62 81 TRP A C 1
ATOM 647 O O . TRP A 1 81 ? 0.909 -11.525 13.432 1.00 82.62 81 TRP A O 1
ATOM 657 N N . HIS A 1 82 ? -1.142 -11.972 14.265 1.00 75.81 82 HIS A N 1
ATOM 658 C CA . HIS A 1 82 ? -0.838 -11.539 15.617 1.00 75.81 82 HIS A CA 1
ATOM 659 C C . HIS A 1 82 ? -0.435 -12.763 16.450 1.00 75.81 82 HIS A C 1
ATOM 661 O O . HIS A 1 82 ? -1.197 -13.728 16.489 1.00 75.81 82 HIS A O 1
ATOM 667 N N . PRO A 1 83 ? 0.707 -12.738 17.159 1.00 67.00 83 PRO A N 1
ATOM 668 C CA . PRO A 1 83 ? 1.208 -13.907 17.882 1.00 67.00 83 PRO A CA 1
ATOM 669 C C . PRO A 1 83 ? 0.346 -14.389 19.050 1.00 67.00 83 PRO A C 1
ATOM 671 O O . PRO A 1 83 ? 0.569 -15.477 19.567 1.00 67.00 83 PRO A O 1
ATOM 674 N N . LEU A 1 84 ? -0.651 -13.599 19.448 1.00 69.38 84 LEU A N 1
ATOM 675 C CA . LEU A 1 84 ? -1.593 -13.937 20.520 1.00 69.38 84 LEU A CA 1
ATOM 676 C C . LEU A 1 84 ? -2.945 -14.468 20.016 1.00 69.38 84 LEU A C 1
ATOM 678 O O . LEU A 1 84 ? -3.833 -14.722 20.825 1.00 69.38 84 LEU A O 1
ATOM 682 N N . SER A 1 85 ? -3.128 -14.627 18.705 1.00 61.56 85 SER A N 1
ATOM 683 C CA . SER A 1 85 ? -4.329 -15.254 18.149 1.00 61.56 85 SER A CA 1
ATOM 684 C C . SER A 1 85 ? -4.196 -16.780 18.250 1.00 61.56 85 SER A C 1
ATOM 686 O O . SER A 1 85 ? -3.540 -17.383 17.401 1.00 61.56 85 SER A O 1
ATOM 688 N N . LYS A 1 86 ? -4.750 -17.378 19.318 1.00 49.06 86 LYS A N 1
ATOM 689 C CA . LYS A 1 86 ? -4.974 -18.832 19.433 1.00 49.06 86 LYS A CA 1
ATOM 690 C C . LYS A 1 86 ? -6.135 -19.280 18.553 1.00 49.06 86 LYS A C 1
ATOM 692 O O . LYS A 1 86 ? -7.109 -18.503 18.451 1.00 49.06 86 LYS A O 1
#

Radius of gyration: 16.46 Å; Cα contacts (8 Å, |Δi|>4): 55; chains: 1; bounding box: 39×30×46 Å